Protein AF-A0A950DEH3-F1 (afdb_monomer)

Sequence (58 aa):
MSLADQTRTKTAYALQWNRFRILRPEEDRATFRNRTGLSAADLAGKVVLDGGCGMGRY

Solvent-accessible surface area (backbone atoms only — not comparable to full-atom values): 3929 Å² total; per-residue (Å²): 132,83,81,72,90,52,63,67,58,47,74,75,26,33,60,40,66,76,73,51,80,86,84,50,68,66,61,50,50,50,50,46,26,74,75,68,74,50,54,74,76,77,47,62,95,57,90,80,84,84,82,74,94,61,50,46,91,121

Structure (mmCIF, N/CA/C/O backbone):
data_AF-A0A950DEH3-F1
#
_entry.id   AF-A0A950DEH3-F1
#
loop_
_atom_site.group_PDB
_atom_site.id
_atom_site.type_symbol
_atom_site.label_atom_id
_atom_site.label_alt_id
_atom_site.label_comp_id
_atom_site.label_asym_id
_atom_site.label_entity_id
_atom_site.label_seq_id
_atom_site.pdbx_PDB_ins_code
_atom_site.Cartn_x
_atom_site.Cartn_y
_atom_site.Cartn_z
_atom_site.occupancy
_atom_site.B_iso_or_equiv
_atom_site.auth_seq_id
_atom_site.auth_comp_id
_atom_site.auth_asym_id
_atom_site.auth_atom_id
_atom_site.pdbx_PDB_model_num
ATOM 1 N N . MET A 1 1 ? -14.142 -6.122 16.713 1.00 50.72 1 MET A N 1
ATOM 2 C CA . MET A 1 1 ? -14.290 -5.273 15.511 1.00 50.72 1 MET A CA 1
ATOM 3 C C . MET A 1 1 ? -14.556 -6.182 14.327 1.00 50.72 1 MET A C 1
ATOM 5 O O . MET A 1 1 ? -13.762 -7.082 14.096 1.00 50.72 1 MET A O 1
ATOM 9 N N . SER A 1 2 ? -15.678 -5.998 13.631 1.00 62.12 2 SER A N 1
ATOM 10 C CA . SER A 1 2 ? -15.927 -6.669 12.352 1.00 62.12 2 SER A CA 1
ATOM 11 C C . SER A 1 2 ? -14.951 -6.097 11.327 1.00 62.12 2 SER A C 1
ATOM 13 O O . SER A 1 2 ? -14.968 -4.888 11.101 1.00 62.12 2 SER A O 1
ATOM 15 N N . LEU A 1 3 ? -14.081 -6.925 10.743 1.00 68.31 3 LEU A N 1
ATOM 16 C CA . LEU A 1 3 ? -13.277 -6.511 9.593 1.00 68.31 3 LEU A CA 1
ATOM 17 C C . LEU A 1 3 ? -14.260 -6.131 8.482 1.00 68.31 3 LEU A C 1
ATOM 19 O O . LEU A 1 3 ? -15.050 -6.967 8.053 1.00 68.31 3 LEU A O 1
ATOM 23 N N . ALA A 1 4 ? -14.279 -4.856 8.092 1.00 75.69 4 ALA A N 1
ATOM 24 C CA . ALA A 1 4 ? -15.135 -4.384 7.009 1.00 75.69 4 ALA A CA 1
ATOM 25 C C . ALA A 1 4 ? -14.879 -5.211 5.739 1.00 75.69 4 ALA A C 1
ATOM 27 O O . ALA A 1 4 ? -13.743 -5.625 5.495 1.00 75.69 4 ALA A O 1
ATOM 28 N N . ASP A 1 5 ? -15.916 -5.450 4.934 1.00 80.56 5 ASP A N 1
ATOM 29 C CA . ASP A 1 5 ? -15.756 -6.128 3.648 1.00 80.56 5 ASP A CA 1
ATOM 30 C C . ASP A 1 5 ? -14.805 -5.320 2.746 1.00 80.56 5 ASP A C 1
ATOM 32 O O . ASP A 1 5 ? -15.111 -4.207 2.320 1.00 80.56 5 ASP A O 1
ATOM 36 N N . GLN A 1 6 ? -13.625 -5.885 2.476 1.00 78.75 6 GLN A N 1
ATOM 37 C CA . GLN A 1 6 ? -12.588 -5.272 1.641 1.00 78.75 6 GLN A CA 1
ATOM 38 C C . GLN A 1 6 ? -12.598 -5.786 0.196 1.00 78.75 6 GLN A C 1
ATOM 40 O O . GLN A 1 6 ? -11.658 -5.506 -0.550 1.00 78.75 6 GLN A O 1
ATOM 45 N N . THR A 1 7 ? -13.615 -6.552 -0.217 1.00 84.00 7 THR A N 1
ATOM 46 C CA . THR A 1 7 ? -13.662 -7.195 -1.542 1.00 84.00 7 THR A CA 1
ATOM 47 C C . THR A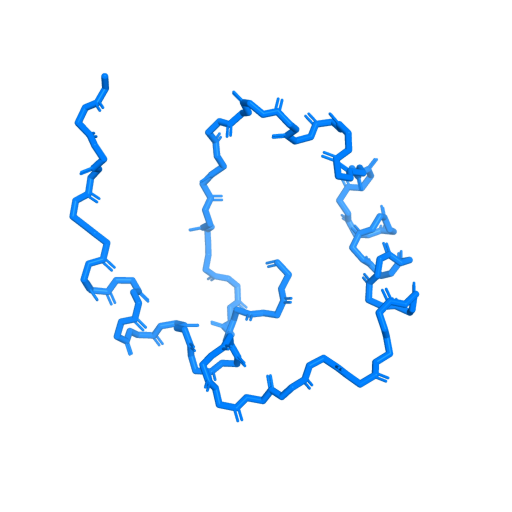 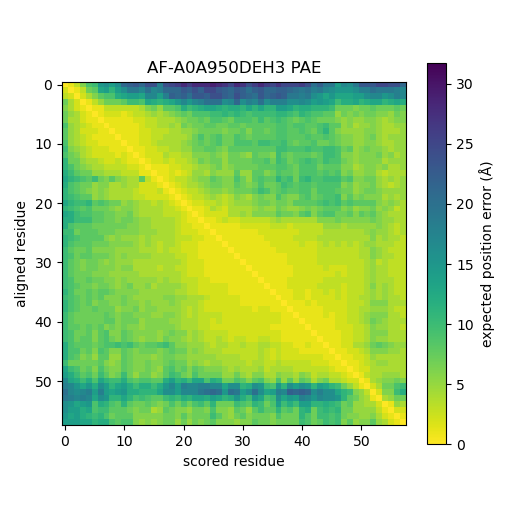1 7 ? -13.453 -6.180 -2.662 1.00 84.00 7 THR A C 1
ATOM 49 O O . THR A 1 7 ? -12.542 -6.335 -3.473 1.00 84.00 7 THR A O 1
ATOM 52 N N . ARG A 1 8 ? -14.208 -5.073 -2.653 1.00 81.94 8 ARG A N 1
ATOM 53 C CA . ARG A 1 8 ? -14.086 -4.015 -3.668 1.00 81.94 8 ARG A CA 1
ATOM 54 C C . ARG A 1 8 ? -12.693 -3.378 -3.687 1.00 81.94 8 ARG A C 1
ATOM 56 O O . ARG A 1 8 ? -12.127 -3.205 -4.763 1.00 81.94 8 ARG A O 1
ATOM 63 N N . THR A 1 9 ? -12.137 -3.053 -2.518 1.00 77.88 9 THR A N 1
ATOM 64 C CA . THR A 1 9 ? -10.803 -2.442 -2.398 1.00 77.88 9 THR A CA 1
ATOM 65 C C . THR A 1 9 ? -9.732 -3.361 -2.967 1.00 77.88 9 THR A C 1
ATOM 67 O O . THR A 1 9 ? -8.906 -2.927 -3.765 1.00 77.88 9 THR A O 1
ATOM 70 N N . LYS A 1 10 ? -9.779 -4.653 -2.627 1.00 78.25 10 LYS A N 1
ATOM 71 C CA . LYS A 1 10 ? -8.817 -5.635 -3.132 1.00 78.25 10 LYS A CA 1
ATOM 72 C C . LYS A 1 10 ? -8.941 -5.824 -4.643 1.00 78.25 10 LYS A C 1
ATOM 74 O O . LYS A 1 10 ? -7.926 -5.836 -5.329 1.00 78.25 10 LYS A O 1
ATOM 79 N N . THR A 1 11 ? -10.156 -5.909 -5.182 1.00 80.94 11 THR A N 1
ATOM 80 C CA . THR A 1 11 ? -10.362 -6.027 -6.634 1.00 80.94 11 THR A CA 1
ATOM 81 C C . THR A 1 11 ? -9.844 -4.807 -7.397 1.00 80.94 11 THR A C 1
ATOM 83 O O . THR A 1 11 ? -9.242 -4.969 -8.454 1.00 80.94 11 THR A O 1
ATOM 86 N N . ALA A 1 12 ? -10.059 -3.597 -6.876 1.00 78.94 12 ALA A N 1
ATOM 87 C CA . ALA A 1 12 ? -9.697 -2.368 -7.578 1.00 78.94 12 ALA A CA 1
ATOM 88 C C . ALA A 1 12 ? -8.219 -1.973 -7.409 1.00 78.94 12 ALA A C 1
ATOM 90 O O . ALA A 1 12 ? -7.624 -1.451 -8.350 1.00 78.94 12 ALA A O 1
ATOM 91 N N . TYR A 1 13 ? -7.622 -2.221 -6.236 1.00 76.75 13 TYR A N 1
ATOM 92 C CA . TYR A 1 13 ? -6.348 -1.599 -5.855 1.00 76.75 13 TYR A CA 1
ATOM 93 C C . TYR A 1 13 ? -5.238 -2.579 -5.445 1.00 76.75 1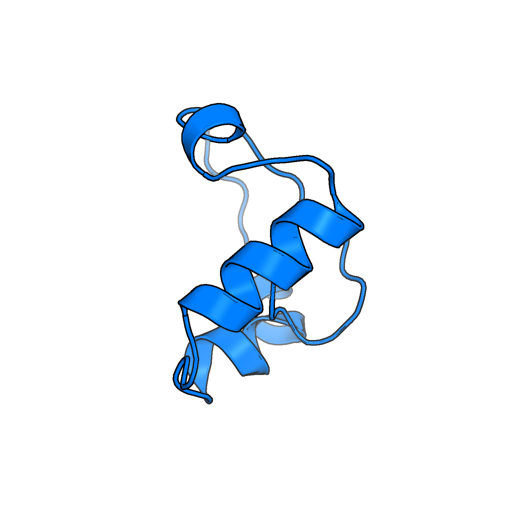3 TYR A C 1
ATOM 95 O O . TYR A 1 13 ? -4.101 -2.149 -5.300 1.00 76.75 13 TYR A O 1
ATOM 103 N N . ALA A 1 14 ? -5.491 -3.891 -5.325 1.00 77.06 14 ALA A N 1
ATOM 104 C CA . ALA A 1 14 ? -4.469 -4.854 -4.879 1.00 77.06 14 ALA A CA 1
ATOM 105 C C . ALA A 1 14 ? -3.564 -5.403 -5.997 1.00 77.06 14 ALA A C 1
ATOM 107 O O . ALA A 1 14 ? -2.879 -6.411 -5.796 1.00 77.06 14 ALA A O 1
ATOM 108 N N . LEU A 1 15 ? -3.566 -4.801 -7.194 1.00 79.19 15 LEU A N 1
ATOM 109 C CA . LEU A 1 15 ? -2.800 -5.327 -8.328 1.00 79.19 15 LEU A CA 1
ATOM 110 C C . LEU A 1 15 ? -1.310 -5.445 -7.988 1.00 79.19 15 LEU A C 1
ATOM 112 O O . LEU A 1 15 ? -0.721 -6.486 -8.272 1.00 79.19 15 LEU A O 1
ATOM 116 N N . GLN A 1 16 ? -0.702 -4.426 -7.366 1.00 77.88 16 GLN A N 1
ATOM 117 C CA . GLN A 1 16 ? 0.720 -4.518 -7.026 1.00 77.88 16 GLN A CA 1
ATOM 118 C C . GLN A 1 16 ? 0.977 -5.541 -5.922 1.00 77.88 16 GLN A C 1
ATOM 120 O O . GLN A 1 16 ? 1.879 -6.356 -6.097 1.00 77.88 16 GLN A O 1
ATOM 125 N N . TRP A 1 17 ? 0.150 -5.573 -4.869 1.00 74.94 17 TRP A N 1
ATOM 126 C CA . TRP A 1 17 ? 0.253 -6.559 -3.785 1.00 74.94 17 TRP A CA 1
ATOM 127 C C . TRP A 1 17 ? 0.219 -8.006 -4.285 1.00 74.94 17 TRP A C 1
ATOM 129 O O . TRP A 1 17 ? 0.991 -8.842 -3.824 1.00 74.94 17 TRP A O 1
ATOM 139 N N . ASN A 1 18 ? -0.681 -8.307 -5.224 1.00 74.56 18 ASN A N 1
ATOM 140 C CA . ASN A 1 18 ? -0.948 -9.684 -5.638 1.00 74.56 18 ASN A CA 1
ATOM 141 C C . ASN A 1 18 ? -0.090 -10.140 -6.822 1.00 74.56 18 ASN A C 1
ATOM 143 O O . ASN A 1 18 ? 0.139 -11.338 -6.987 1.00 74.56 18 ASN A O 1
ATOM 147 N N . ARG A 1 19 ? 0.337 -9.215 -7.692 1.00 80.94 19 ARG A N 1
ATOM 148 C CA . ARG A 1 19 ? 0.983 -9.565 -8.966 1.00 80.94 19 ARG A CA 1
ATOM 149 C C . ARG A 1 19 ? 2.496 -9.416 -8.942 1.00 80.94 19 ARG A C 1
ATOM 151 O O . ARG A 1 19 ? 3.171 -10.179 -9.633 1.00 80.94 19 ARG A O 1
ATOM 158 N N . PHE A 1 20 ? 3.028 -8.453 -8.193 1.00 81.44 20 PHE A N 1
ATOM 159 C CA . PHE A 1 20 ? 4.448 -8.117 -8.238 1.00 81.44 20 PHE A CA 1
ATOM 160 C C . PHE A 1 20 ? 5.122 -8.424 -6.903 1.00 81.44 20 PHE A C 1
ATOM 162 O O . PHE A 1 20 ? 4.636 -8.066 -5.836 1.00 81.44 20 PHE A O 1
ATOM 169 N N . ARG A 1 21 ? 6.268 -9.106 -6.966 1.00 81.19 21 ARG A N 1
ATOM 170 C CA . ARG A 1 21 ? 7.088 -9.366 -5.780 1.00 81.19 21 ARG A CA 1
ATOM 171 C C . ARG A 1 21 ? 7.806 -8.093 -5.349 1.00 81.19 21 ARG A C 1
ATOM 173 O O . ARG A 1 21 ? 8.261 -7.321 -6.190 1.00 81.19 21 ARG A O 1
ATOM 180 N N . ILE A 1 22 ? 7.987 -7.941 -4.041 1.00 82.38 22 ILE A N 1
ATOM 181 C CA . ILE A 1 22 ? 8.900 -6.946 -3.481 1.00 82.38 22 ILE A CA 1
ATOM 182 C C . ILE A 1 22 ? 10.328 -7.364 -3.836 1.00 82.38 22 ILE A C 1
ATOM 184 O O . ILE A 1 22 ? 10.7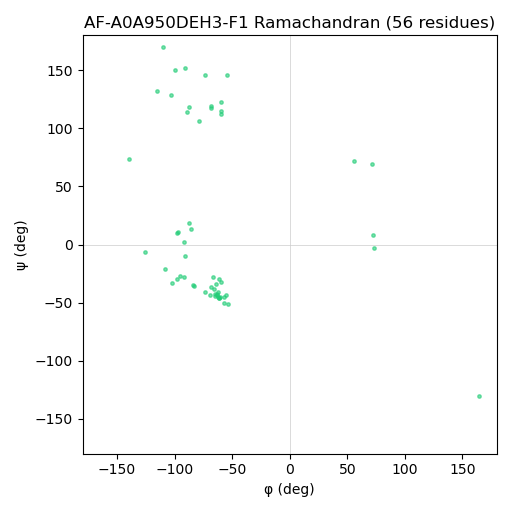81 -8.438 -3.441 1.00 82.38 22 ILE A O 1
ATOM 188 N N . LEU A 1 23 ? 11.021 -6.526 -4.607 1.00 85.00 23 LEU A N 1
ATOM 189 C CA . LEU A 1 23 ? 12.387 -6.797 -5.065 1.00 85.00 23 LEU A CA 1
ATOM 190 C C . LEU A 1 23 ? 13.448 -6.154 -4.166 1.00 85.00 23 LEU A C 1
ATOM 192 O O . LEU A 1 23 ? 14.576 -6.637 -4.120 1.00 85.00 23 LEU A O 1
ATOM 196 N N . ARG A 1 24 ? 13.109 -5.055 -3.480 1.00 88.25 24 ARG A N 1
ATOM 197 C CA . ARG A 1 24 ? 14.056 -4.234 -2.710 1.00 88.25 24 ARG A CA 1
ATOM 198 C C . ARG A 1 24 ? 13.439 -3.780 -1.384 1.00 88.25 24 ARG A C 1
ATOM 200 O O . ARG A 1 24 ? 13.091 -2.614 -1.225 1.00 88.25 24 ARG A O 1
ATOM 207 N N . PRO A 1 25 ? 13.298 -4.698 -0.414 1.00 87.25 25 PRO A N 1
ATOM 208 C CA . PRO A 1 25 ? 12.548 -4.434 0.813 1.00 87.25 25 PRO A CA 1
ATOM 209 C C . PRO A 1 25 ? 13.118 -3.283 1.652 1.00 87.25 25 PRO A C 1
ATOM 211 O O . PRO A 1 25 ? 12.360 -2.605 2.341 1.00 87.25 25 PRO A O 1
ATOM 214 N N . GLU A 1 26 ? 14.429 -3.038 1.609 1.00 91.31 26 GLU A N 1
ATOM 215 C CA . GLU A 1 26 ? 15.027 -1.915 2.341 1.00 91.31 26 GLU A CA 1
ATOM 216 C C . GLU A 1 26 ? 14.727 -0.558 1.699 1.00 91.31 26 GLU A C 1
ATOM 218 O O . GLU A 1 26 ? 14.390 0.393 2.403 1.00 91.31 26 GLU A O 1
ATOM 223 N N . GLU A 1 27 ? 14.776 -0.480 0.367 1.00 90.19 27 GLU A N 1
ATOM 224 C CA . GLU A 1 27 ? 14.456 0.736 -0.389 1.00 90.19 27 GLU A CA 1
ATOM 225 C C . GLU A 1 27 ? 12.973 1.106 -0.226 1.00 90.19 27 GLU A C 1
ATOM 227 O O . GLU A 1 27 ? 12.631 2.275 -0.025 1.00 90.19 27 GLU A O 1
ATOM 232 N N . ASP A 1 28 ? 12.098 0.100 -0.203 1.00 87.56 28 ASP A N 1
ATOM 233 C CA . ASP A 1 28 ? 10.666 0.268 0.041 1.00 87.56 28 ASP A CA 1
ATOM 234 C C . ASP A 1 28 ? 10.392 0.784 1.461 1.00 87.56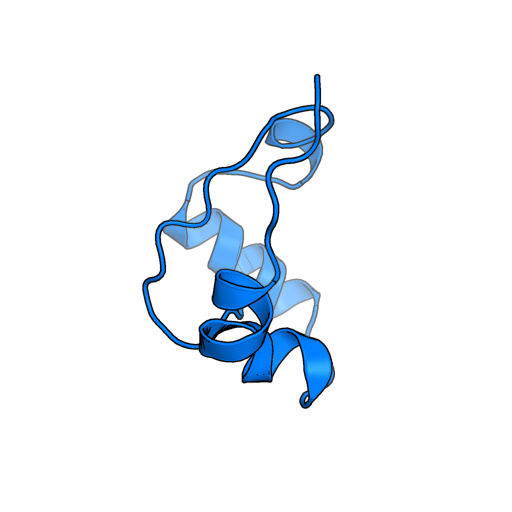 28 ASP A C 1
ATOM 236 O O . ASP A 1 28 ? 9.623 1.729 1.640 1.00 87.56 28 ASP A O 1
ATOM 240 N N . ARG A 1 29 ? 11.067 0.231 2.481 1.00 88.81 29 ARG A N 1
ATOM 241 C CA . ARG A 1 29 ? 10.959 0.715 3.871 1.00 88.81 29 ARG A CA 1
ATOM 242 C C . ARG A 1 29 ? 11.463 2.147 4.016 1.00 88.81 29 ARG A C 1
ATOM 244 O O . ARG A 1 29 ? 10.816 2.948 4.691 1.00 88.81 29 ARG A O 1
ATOM 251 N N . ALA A 1 30 ? 12.592 2.476 3.389 1.00 92.31 30 ALA A N 1
ATOM 252 C CA . ALA A 1 30 ? 13.125 3.834 3.386 1.00 92.31 30 ALA A CA 1
ATOM 253 C C . ALA A 1 30 ? 12.150 4.803 2.703 1.00 92.31 30 ALA A C 1
ATOM 255 O O . ALA A 1 30 ? 11.839 5.857 3.254 1.00 92.31 30 ALA A O 1
ATOM 256 N N . THR A 1 31 ? 11.595 4.420 1.551 1.00 88.56 31 THR A N 1
ATOM 257 C CA . THR A 1 31 ? 10.597 5.220 0.829 1.00 88.56 31 THR A CA 1
ATOM 258 C C . THR A 1 31 ? 9.331 5.428 1.655 1.00 88.56 31 THR A C 1
ATOM 260 O O . THR A 1 31 ? 8.853 6.558 1.765 1.00 88.56 31 THR A O 1
ATOM 263 N N . PHE A 1 32 ? 8.809 4.363 2.267 1.00 88.44 32 PHE A N 1
ATOM 264 C CA . PHE A 1 32 ? 7.646 4.418 3.147 1.00 88.44 32 PHE A CA 1
ATOM 265 C C . PHE A 1 32 ? 7.875 5.396 4.302 1.00 88.44 32 PHE A C 1
ATOM 267 O O . PHE A 1 32 ? 7.074 6.311 4.509 1.00 88.44 32 PHE A O 1
ATOM 274 N N . ARG A 1 33 ? 9.008 5.259 5.002 1.00 92.62 33 ARG A N 1
ATOM 275 C CA . ARG A 1 33 ? 9.373 6.127 6.125 1.00 92.62 33 ARG A CA 1
ATOM 276 C C . ARG A 1 33 ? 9.551 7.577 5.691 1.00 92.62 33 ARG A C 1
ATOM 278 O O . ARG A 1 33 ? 9.055 8.467 6.367 1.00 92.62 33 ARG A O 1
ATOM 285 N N . ASN A 1 34 ? 10.196 7.824 4.554 1.00 92.94 34 ASN A N 1
ATOM 286 C CA . ASN A 1 34 ? 10.399 9.179 4.039 1.00 92.94 34 ASN A CA 1
ATOM 287 C C . ASN A 1 34 ? 9.078 9.869 3.672 1.00 92.94 34 ASN A C 1
ATOM 289 O O . ASN A 1 34 ? 8.964 11.081 3.820 1.00 92.94 34 ASN A O 1
ATOM 293 N N . ARG A 1 35 ? 8.080 9.115 3.192 1.00 88.12 35 ARG A N 1
ATOM 294 C CA . ARG A 1 35 ? 6.780 9.671 2.783 1.00 88.12 35 ARG A CA 1
ATOM 295 C C . ARG A 1 35 ? 5.800 9.853 3.932 1.00 88.12 35 ARG A C 1
ATOM 297 O O . ARG A 1 35 ? 4.997 10.777 3.895 1.00 88.12 35 ARG A O 1
ATOM 304 N N . THR A 1 36 ? 5.826 8.950 4.904 1.00 88.50 36 THR A N 1
ATOM 305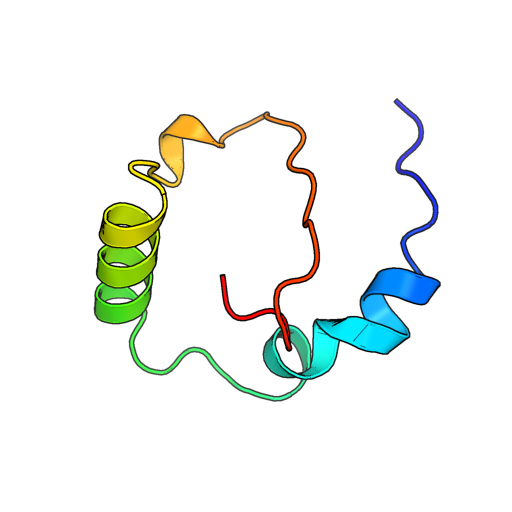 C CA . THR A 1 36 ? 4.813 8.897 5.968 1.00 88.50 36 THR A CA 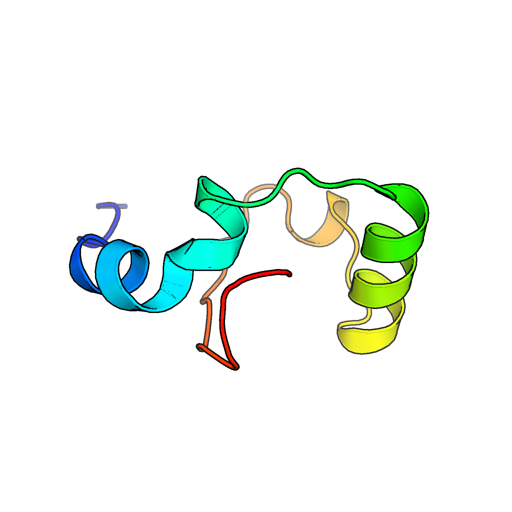1
ATOM 306 C C . THR A 1 36 ? 5.346 9.353 7.321 1.00 88.50 36 THR A C 1
ATOM 308 O O . THR A 1 36 ? 4.563 9.693 8.200 1.00 88.50 36 THR A O 1
ATOM 311 N N . GLY A 1 37 ? 6.667 9.333 7.515 1.00 94.31 37 GLY A N 1
ATOM 312 C CA . GLY A 1 37 ? 7.306 9.464 8.824 1.00 94.31 37 GLY A CA 1
ATOM 313 C C . GLY A 1 37 ? 7.164 8.222 9.712 1.00 94.31 37 GLY A C 1
ATOM 314 O O . GLY A 1 37 ? 7.728 8.203 10.802 1.00 94.31 37 GLY A O 1
ATOM 315 N N . LEU A 1 38 ? 6.448 7.186 9.262 1.00 92.69 38 LEU A N 1
ATOM 316 C CA . LEU A 1 38 ? 6.083 6.022 10.067 1.00 92.69 38 LEU A CA 1
ATOM 317 C C . LEU A 1 38 ? 6.999 4.825 9.792 1.00 92.69 38 LEU A C 1
ATOM 319 O O . L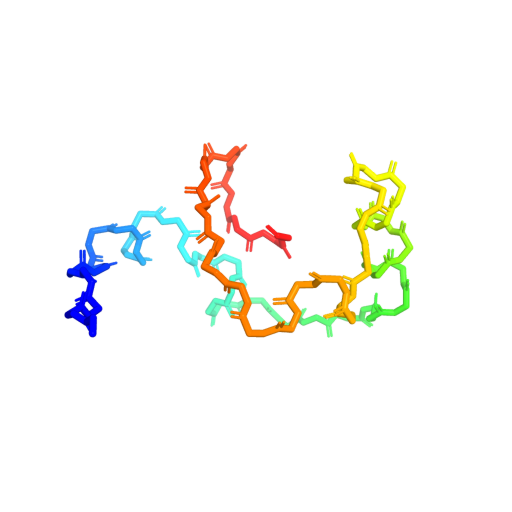EU A 1 38 ? 7.510 4.626 8.688 1.00 92.69 38 LEU A O 1
ATOM 323 N N . SER A 1 39 ? 7.176 3.995 10.813 1.00 91.69 39 SER A N 1
ATOM 324 C CA . SER A 1 39 ? 7.811 2.682 10.750 1.00 91.69 39 SER A CA 1
ATOM 325 C C . SER A 1 39 ? 6.786 1.560 10.948 1.00 91.69 39 SER A C 1
ATOM 327 O O . SER A 1 39 ? 5.651 1.783 11.367 1.00 91.69 39 SER A O 1
ATOM 329 N N . ALA A 1 40 ? 7.200 0.315 10.701 1.00 87.69 40 ALA A N 1
ATOM 330 C CA . ALA A 1 40 ? 6.360 -0.852 10.975 1.00 87.69 40 ALA A CA 1
ATOM 331 C C . ALA A 1 40 ? 5.961 -0.963 12.460 1.00 87.69 40 ALA A C 1
ATOM 333 O O . ALA A 1 40 ? 4.864 -1.426 12.764 1.00 87.69 40 ALA A O 1
ATOM 334 N N . ALA A 1 41 ? 6.830 -0.524 13.378 1.00 92.88 41 ALA A N 1
ATOM 335 C CA . ALA A 1 41 ? 6.547 -0.546 14.811 1.00 92.88 41 ALA A CA 1
ATOM 336 C C . ALA A 1 41 ? 5.437 0.447 15.187 1.00 92.88 41 ALA A C 1
ATOM 338 O O . ALA A 1 41 ? 4.582 0.123 16.007 1.00 92.88 41 ALA A O 1
ATOM 339 N N . ASP A 1 42 ? 5.394 1.610 14.533 1.00 93.94 42 ASP A N 1
ATOM 340 C CA . ASP A 1 42 ? 4.375 2.638 14.786 1.00 93.94 42 ASP A CA 1
ATOM 341 C C . 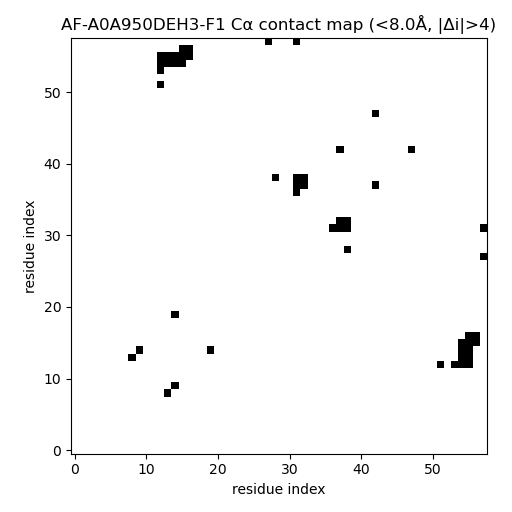ASP A 1 42 ? 2.968 2.178 14.368 1.00 93.94 42 ASP A C 1
ATOM 343 O O . ASP A 1 42 ? 1.960 2.599 14.940 1.00 93.94 42 ASP A O 1
ATOM 347 N N . LEU A 1 43 ? 2.903 1.282 13.378 1.00 90.25 43 LEU A N 1
ATOM 348 C CA . LEU A 1 43 ? 1.663 0.727 12.836 1.00 90.25 43 LEU A CA 1
ATOM 349 C C . LEU A 1 43 ? 1.213 -0.567 13.524 1.00 90.25 43 LEU A C 1
ATOM 351 O O . LEU A 1 43 ? 0.092 -1.027 13.291 1.00 90.25 43 LEU A O 1
ATOM 355 N N . ALA A 1 44 ? 2.051 -1.169 14.369 1.00 92.19 44 ALA A N 1
ATOM 356 C CA . ALA A 1 44 ? 1.740 -2.440 15.010 1.00 92.19 44 ALA A CA 1
ATOM 357 C C . ALA A 1 44 ? 0.463 -2.331 15.866 1.00 92.19 44 ALA A C 1
ATOM 359 O O . ALA A 1 44 ? 0.348 -1.493 16.762 1.00 92.19 44 ALA A O 1
ATOM 360 N N . GLY A 1 45 ? -0.526 -3.180 15.568 1.00 91.75 45 GLY A N 1
ATOM 361 C CA . GLY A 1 45 ? -1.816 -3.198 16.269 1.00 91.75 45 GLY A CA 1
ATOM 362 C C . GLY A 1 45 ? -2.739 -2.012 15.960 1.00 91.75 45 GLY A C 1
ATOM 363 O O . GLY A 1 45 ? -3.771 -1.865 16.615 1.00 91.75 45 GLY A O 1
ATOM 364 N N . LYS A 1 46 ? -2.397 -1.161 14.984 1.00 90.00 46 LYS A N 1
ATOM 365 C CA . LYS A 1 46 ? -3.247 -0.049 14.545 1.00 90.00 46 LYS A CA 1
ATOM 366 C C . LYS A 1 46 ? -4.162 -0.474 13.402 1.00 90.00 46 LYS A C 1
ATOM 368 O O . LYS A 1 46 ? -3.832 -1.342 12.598 1.00 90.00 46 LYS A O 1
ATOM 373 N N . VAL A 1 47 ? -5.315 0.183 13.316 1.00 86.19 47 VAL A N 1
ATOM 374 C CA . VAL A 1 47 ? -6.186 0.107 12.141 1.00 86.19 47 VAL A CA 1
ATOM 375 C C . VAL A 1 47 ? -5.724 1.179 11.163 1.00 86.19 47 VAL A C 1
ATOM 377 O O . VAL A 1 47 ? -5.742 2.363 11.495 1.00 86.19 47 VAL A O 1
ATOM 380 N N . VAL A 1 48 ? -5.291 0.758 9.978 1.00 79.62 48 VAL A N 1
ATOM 381 C CA . VAL A 1 48 ? -4.814 1.650 8.916 1.00 79.62 48 VAL A CA 1
ATOM 382 C C . VAL A 1 48 ? -5.899 1.779 7.855 1.00 79.62 48 VAL A C 1
ATOM 384 O O . VAL A 1 48 ? -6.419 0.775 7.368 1.00 79.62 48 VAL A O 1
ATOM 387 N N . LEU A 1 49 ? -6.241 3.020 7.507 1.00 77.69 49 LEU A N 1
ATOM 388 C CA . LEU A 1 49 ? -7.076 3.320 6.351 1.00 77.69 49 LEU A CA 1
ATOM 389 C C . LEU A 1 49 ? -6.170 3.490 5.130 1.00 77.69 49 LEU A C 1
ATOM 391 O O . LEU A 1 49 ? -5.405 4.449 5.060 1.00 77.69 49 LEU A O 1
ATOM 395 N N . ASP A 1 50 ? -6.283 2.581 4.166 1.00 73.19 50 ASP A N 1
ATOM 396 C CA . ASP A 1 50 ? -5.707 2.791 2.841 1.00 73.19 50 ASP A CA 1
ATOM 397 C C . ASP A 1 50 ? -6.625 3.731 2.044 1.00 73.19 50 ASP A C 1
ATOM 399 O O . ASP A 1 50 ? -7.732 3.367 1.642 1.00 73.19 50 ASP A O 1
ATOM 403 N N . GLY A 1 51 ? -6.163 4.970 1.879 1.00 67.75 51 GLY A N 1
ATOM 404 C CA . GLY A 1 51 ? -6.851 6.045 1.167 1.00 67.75 51 GLY A CA 1
ATOM 405 C C . GLY A 1 51 ? -6.587 6.084 -0.340 1.00 67.75 51 GLY A C 1
ATOM 406 O O . GLY A 1 51 ? -6.791 7.136 -0.936 1.00 67.75 51 GLY A O 1
ATOM 407 N N . GLY A 1 52 ? -6.105 4.995 -0.951 1.00 67.44 52 GLY A N 1
ATOM 408 C CA . GLY A 1 52 ? -6.120 4.784 -2.401 1.00 67.44 52 GLY A CA 1
ATOM 409 C C . GLY A 1 52 ? -5.445 5.880 -3.232 1.00 67.44 52 GLY A C 1
ATOM 410 O O . GLY A 1 52 ? -6.113 6.603 -3.966 1.00 67.44 52 GLY A O 1
ATOM 411 N N . CYS A 1 53 ? -4.110 5.967 -3.194 1.00 56.19 53 CYS A N 1
ATOM 412 C CA . CYS A 1 53 ? -3.344 6.873 -4.066 1.00 56.19 53 CYS A CA 1
ATOM 413 C C . CYS A 1 53 ? -2.885 6.235 -5.399 1.00 56.19 53 CYS A C 1
ATOM 415 O O . CYS A 1 53 ? -2.186 6.885 -6.177 1.00 56.19 53 CYS A O 1
ATOM 417 N N . GLY A 1 54 ? -3.235 4.966 -5.671 1.00 68.00 54 GLY A N 1
ATOM 418 C CA . GLY A 1 54 ? -2.763 4.239 -6.857 1.00 68.00 54 GLY A CA 1
ATOM 419 C C . GLY A 1 54 ? -2.965 2.719 -6.800 1.00 68.00 54 GLY A C 1
ATOM 420 O O . GLY A 1 54 ? -4.059 2.244 -6.524 1.00 68.00 54 GLY A O 1
ATOM 421 N N . MET A 1 55 ? -1.910 1.947 -7.095 1.00 67.31 55 MET A N 1
ATOM 422 C CA . MET A 1 55 ? -1.969 0.481 -7.273 1.00 67.31 55 MET A CA 1
ATOM 423 C C . MET A 1 55 ? -1.578 -0.356 -6.031 1.00 67.31 55 MET A C 1
ATOM 425 O O . MET A 1 55 ? -1.345 -1.556 -6.178 1.00 67.31 55 MET A O 1
ATOM 429 N N . GLY A 1 56 ? -1.435 0.267 -4.853 1.00 70.31 56 GLY A N 1
ATOM 430 C CA . GLY A 1 56 ? -1.109 -0.420 -3.596 1.00 70.31 56 GLY A CA 1
ATOM 431 C C . GLY A 1 56 ? 0.334 -0.931 -3.523 1.00 70.31 56 GLY A C 1
ATOM 432 O O . GLY A 1 56 ? 0.571 -2.128 -3.577 1.00 70.31 56 GLY A O 1
ATOM 433 N N . ARG A 1 57 ? 1.338 -0.052 -3.425 1.00 74.12 57 ARG A N 1
ATOM 434 C CA . ARG A 1 57 ? 2.730 -0.483 -3.145 1.00 74.12 57 ARG A CA 1
ATOM 435 C C . ARG A 1 57 ? 3.106 -0.358 -1.666 1.00 74.12 57 ARG A C 1
ATOM 437 O O . ARG A 1 57 ? 3.940 -1.122 -1.194 1.00 74.12 57 ARG A O 1
ATOM 444 N N . TYR A 1 58 ? 2.501 0.601 -0.977 1.00 72.12 58 TYR A N 1
ATOM 445 C CA . TYR A 1 58 ? 2.866 1.082 0.350 1.00 72.12 58 TYR A CA 1
ATOM 446 C C . TYR A 1 58 ? 1.613 1.250 1.190 1.00 72.12 58 TYR A C 1
ATOM 448 O O . TYR A 1 58 ? 0.612 1.703 0.590 1.00 72.12 58 TYR A O 1
#

Radius of gyration: 12.67 Å; Cα contacts (8 Å, |Δi|>4): 26; chains: 1; bounding box: 31×19×25 Å

Nearest PDB structures (foldseek):
  6rnx-assembly1_A  TM=4.207E-01  e=4.429E+00  Deinococcus deserti VCD115

Mean predicted aligned error: 6.33 Å

Foldseek 3Di:
DPPPPCPVVCVPACCCVPPPDDPDVVVLQVVCCVVPVDHPVNCVPHDDDDPDPHRDPD

Secondary structure (DSSP, 8-state):
------HHHHHHH-HHHHHS--S-HHHHHHHHHHHHS--HHHHTTPPP-----SS---

pLDDT: mean 81.23, std 9.75, range [50.72, 94.31]